Protein AF-A0A8I2K223-F1 (afdb_monomer_lite)

pLDDT: mean 85.13, std 17.48, range [44.94, 98.12]

Foldseek 3Di:
DQPPCPDPPDDDPDPVNLVVQLVVCLVCVVVVDDLPPLVVQLVVLVPRRDDPVSSVSSCVVRVD

Secondary structure (DSSP, 8-state):
--SS-TT-TTS---HHHHHHHHHHHHHHHHHHS-SS-HHHHHHHHHHH--SHHHHHHHHHHHT-

Structure (mmCIF, N/CA/C/O backbone):
data_AF-A0A8I2K223-F1
#
_entry.id   AF-A0A8I2K223-F1
#
loop_
_atom_site.group_PDB
_atom_site.id
_atom_site.type_symbol
_atom_site.label_atom_id
_atom_site.label_alt_id
_atom_site.label_comp_id
_atom_site.label_asym_id
_atom_site.label_entity_id
_atom_site.label_seq_id
_atom_site.pdbx_PDB_ins_code
_atom_site.Cartn_x
_atom_site.Cartn_y
_atom_site.Cartn_z
_atom_site.occupancy
_atom_site.B_iso_or_equiv
_atom_site.auth_seq_id
_atom_site.auth_comp_id
_atom_site.auth_asym_id
_atom_site.auth_atom_id
_atom_site.pdbx_PDB_model_num
ATOM 1 N N . GLU A 1 1 ? 9.868 8.263 -19.453 1.00 52.41 1 GLU A N 1
ATOM 2 C CA . GLU A 1 1 ? 9.344 6.997 -18.900 1.00 52.41 1 GLU A CA 1
ATOM 3 C C . GLU A 1 1 ? 8.467 7.154 -17.650 1.00 52.41 1 GLU A C 1
ATOM 5 O O . GLU A 1 1 ? 7.377 6.605 -17.665 1.00 52.41 1 GLU A O 1
ATOM 10 N N . ILE A 1 2 ? 8.866 7.897 -16.603 1.00 51.94 2 ILE A N 1
ATOM 11 C CA . ILE A 1 2 ? 8.099 7.956 -15.332 1.00 51.94 2 ILE A CA 1
ATOM 12 C C . ILE A 1 2 ? 6.923 8.962 -15.343 1.00 51.94 2 ILE A C 1
ATOM 14 O O . ILE A 1 2 ? 5.866 8.654 -14.809 1.00 51.94 2 ILE A O 1
ATOM 18 N N . ILE A 1 3 ? 7.055 10.127 -15.993 1.00 54.09 3 ILE A N 1
ATOM 19 C CA . ILE A 1 3 ? 6.049 11.215 -15.902 1.00 54.09 3 ILE A CA 1
ATOM 20 C C . ILE A 1 3 ? 5.016 11.196 -17.058 1.00 54.09 3 ILE A C 1
ATOM 22 O O . ILE A 1 3 ? 3.978 11.841 -16.984 1.00 54.09 3 ILE A O 1
ATOM 26 N N . ALA A 1 4 ? 5.242 10.427 -18.131 1.00 45.41 4 ALA A N 1
ATOM 27 C CA . ALA A 1 4 ? 4.491 10.585 -19.388 1.00 45.41 4 ALA A CA 1
ATOM 28 C C . ALA A 1 4 ? 3.255 9.674 -19.581 1.00 45.41 4 ALA A C 1
ATOM 30 O O . ALA A 1 4 ? 2.565 9.817 -20.585 1.00 45.41 4 ALA A O 1
ATOM 31 N N . HIS A 1 5 ? 2.938 8.749 -18.666 1.00 47.75 5 HIS A N 1
ATOM 32 C CA . HIS A 1 5 ? 1.921 7.705 -18.919 1.00 47.75 5 HIS A CA 1
ATOM 33 C C . HIS A 1 5 ? 0.700 7.753 -17.985 1.00 47.75 5 HIS A C 1
ATOM 35 O O . HIS A 1 5 ? 0.096 6.727 -17.679 1.00 47.75 5 HIS A O 1
ATOM 41 N N . HIS A 1 6 ? 0.283 8.957 -17.589 1.00 49.06 6 HIS A N 1
ATOM 42 C CA . HIS A 1 6 ? -0.837 9.194 -16.665 1.00 49.06 6 HIS A CA 1
ATOM 43 C C . HIS A 1 6 ? -2.246 8.882 -17.233 1.00 49.06 6 HIS A C 1
ATOM 45 O O . HIS A 1 6 ? -3.241 9.083 -16.543 1.00 49.06 6 HIS A O 1
ATOM 51 N N . HIS A 1 7 ? -2.365 8.382 -18.473 1.00 44.94 7 HIS A N 1
ATOM 52 C CA . HIS A 1 7 ? -3.660 8.092 -19.120 1.00 44.94 7 HIS A CA 1
ATOM 53 C C . HIS A 1 7 ? -3.760 6.693 -19.756 1.00 44.94 7 HIS A C 1
ATOM 55 O O . HIS A 1 7 ? -4.754 6.379 -20.408 1.00 44.94 7 HIS A O 1
ATOM 61 N N . SER A 1 8 ? -2.764 5.816 -19.580 1.00 48.66 8 SER A N 1
ATOM 62 C CA . SER A 1 8 ? -2.838 4.418 -20.045 1.00 48.66 8 SER A CA 1
ATOM 63 C C . SER A 1 8 ? -1.976 3.501 -19.162 1.00 48.66 8 SER A C 1
ATOM 65 O O . SER A 1 8 ? -0.854 3.165 -19.537 1.00 48.66 8 SER A O 1
ATOM 67 N N . PRO A 1 9 ? -2.488 3.053 -17.996 1.00 49.16 9 PRO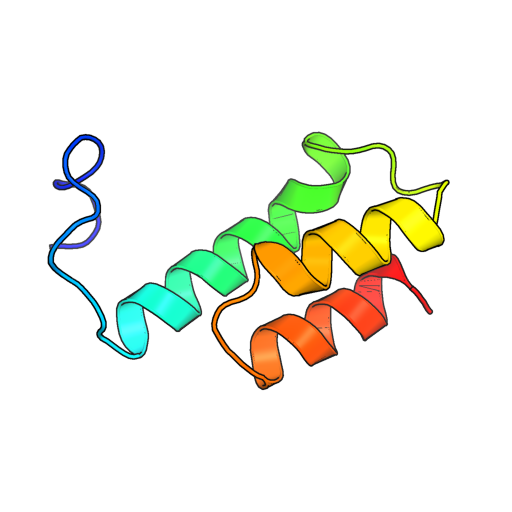 A N 1
ATOM 68 C CA . PRO A 1 9 ? -1.747 2.254 -17.003 1.00 49.16 9 PRO A CA 1
ATOM 69 C C . PRO A 1 9 ? -1.370 0.827 -17.454 1.00 49.16 9 PRO A C 1
ATOM 71 O O . PRO A 1 9 ? -0.994 -0.012 -16.640 1.00 49.16 9 PRO A O 1
ATOM 74 N N . GLY A 1 10 ? -1.525 0.495 -18.737 1.00 51.91 10 GLY A N 1
ATOM 75 C CA . GLY A 1 10 ? -1.593 -0.888 -19.203 1.00 51.91 10 GLY A CA 1
ATOM 76 C C . GLY A 1 10 ? -0.264 -1.623 -19.399 1.00 51.91 10 GLY A C 1
ATOM 77 O O . GLY A 1 10 ? -0.310 -2.827 -19.634 1.00 51.91 10 GLY A O 1
ATOM 78 N N . ILE A 1 11 ? 0.904 -0.962 -19.362 1.00 52.94 11 ILE A N 1
ATOM 79 C CA . ILE A 1 11 ? 2.105 -1.541 -20.013 1.00 52.94 11 ILE A CA 1
ATOM 80 C C . ILE A 1 11 ? 3.360 -1.652 -19.123 1.00 52.94 11 ILE A C 1
ATOM 82 O O . ILE A 1 11 ? 4.245 -2.442 -19.444 1.00 52.94 11 ILE A O 1
ATOM 86 N N . ILE A 1 12 ? 3.460 -0.989 -17.964 1.00 55.59 12 ILE A N 1
ATOM 87 C CA . ILE A 1 12 ? 4.717 -1.012 -17.182 1.00 55.59 12 ILE A CA 1
ATOM 88 C C . ILE A 1 12 ? 4.568 -1.832 -15.895 1.00 55.59 12 ILE A C 1
ATOM 90 O O . ILE A 1 12 ? 4.250 -1.324 -14.828 1.00 55.59 12 ILE A O 1
ATOM 94 N N . LYS A 1 13 ? 4.850 -3.138 -15.994 1.00 65.25 13 LYS A N 1
ATOM 95 C CA . LYS A 1 13 ? 4.927 -4.081 -14.856 1.00 65.25 13 LYS A CA 1
ATOM 96 C C . LYS A 1 13 ? 6.345 -4.215 -14.280 1.00 65.25 13 LYS A C 1
ATOM 98 O O . LYS A 1 13 ? 6.679 -5.254 -13.710 1.00 65.25 13 LYS A O 1
ATOM 103 N N . THR A 1 14 ? 7.209 -3.218 -14.466 1.00 82.81 14 THR A N 1
ATOM 104 C CA . THR A 1 14 ? 8.589 -3.292 -13.967 1.00 82.81 14 THR A CA 1
ATOM 105 C C . THR A 1 14 ? 8.617 -3.142 -12.449 1.00 82.81 14 THR A C 1
ATOM 107 O O . THR A 1 14 ? 7.761 -2.481 -11.859 1.00 82.81 14 THR A O 1
ATOM 11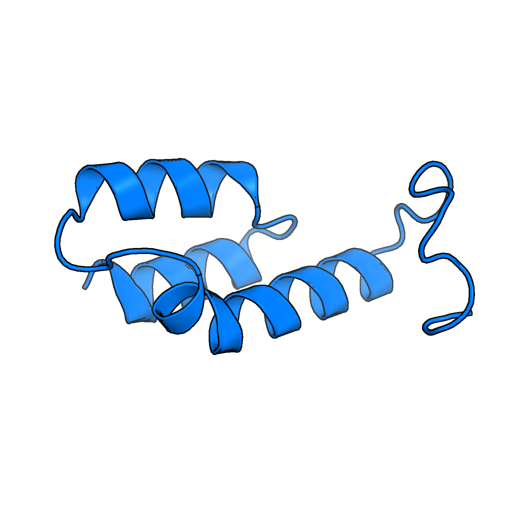0 N N . ASN A 1 15 ? 9.620 -3.734 -11.800 1.00 86.75 15 ASN A N 1
ATOM 111 C CA . ASN A 1 15 ? 9.809 -3.559 -10.358 1.00 86.75 15 ASN A CA 1
ATOM 112 C C . ASN A 1 15 ? 9.993 -2.080 -9.989 1.00 86.75 15 ASN A C 1
ATOM 114 O O . ASN A 1 15 ? 9.460 -1.645 -8.977 1.00 86.75 15 ASN A O 1
ATOM 118 N N . ASN A 1 16 ? 10.652 -1.291 -10.844 1.00 88.25 16 ASN A N 1
ATOM 119 C CA . ASN A 1 16 ? 10.852 0.142 -10.617 1.00 88.25 16 ASN A CA 1
ATOM 120 C C . ASN A 1 16 ? 9.525 0.911 -10.557 1.00 88.25 16 ASN A C 1
ATOM 122 O O . ASN A 1 16 ? 9.364 1.764 -9.693 1.00 88.25 16 ASN A O 1
ATOM 126 N N . PHE A 1 17 ? 8.564 0.588 -11.431 1.00 87.81 17 PHE A N 1
ATOM 127 C CA . PHE A 1 17 ? 7.239 1.211 -11.384 1.00 87.81 17 PHE A CA 1
ATOM 128 C C . PHE A 1 17 ? 6.496 0.857 -10.093 1.00 87.81 17 PHE A C 1
ATOM 130 O O . PHE A 1 17 ? 5.934 1.735 -9.451 1.00 87.81 17 PHE A O 1
ATOM 137 N N . LYS A 1 18 ? 6.544 -0.415 -9.679 1.00 89.88 18 LYS A N 1
ATOM 138 C CA . LYS A 1 18 ? 5.912 -0.861 -8.429 1.00 89.88 18 LYS A CA 1
ATOM 139 C C . LYS A 1 18 ? 6.507 -0.165 -7.208 1.00 89.88 18 LYS A C 1
ATOM 141 O O . LYS A 1 18 ? 5.760 0.303 -6.365 1.00 89.88 18 LYS A O 1
ATOM 146 N N . ILE A 1 19 ? 7.835 -0.062 -7.146 1.00 93.94 19 ILE A N 1
ATOM 147 C CA . ILE A 1 19 ? 8.538 0.626 -6.056 1.00 93.94 19 ILE A CA 1
ATOM 148 C C . ILE A 1 19 ? 8.153 2.105 -6.019 1.00 93.94 19 ILE A C 1
ATOM 150 O O . ILE A 1 19 ? 7.867 2.625 -4.947 1.00 93.94 19 ILE A O 1
ATOM 154 N N . LEU A 1 20 ? 8.117 2.777 -7.174 1.00 93.12 20 LEU A N 1
ATOM 155 C CA . LEU A 1 20 ? 7.725 4.183 -7.237 1.00 93.12 20 LEU A CA 1
ATOM 156 C C . LEU A 1 20 ? 6.264 4.388 -6.813 1.00 93.12 20 LEU A C 1
ATOM 158 O O . LEU A 1 20 ? 5.980 5.299 -6.045 1.00 93.12 20 LEU A O 1
ATOM 162 N N . SER A 1 21 ? 5.358 3.524 -7.278 1.00 92.81 21 SER A N 1
ATOM 163 C CA . SER A 1 21 ? 3.944 3.556 -6.894 1.00 92.81 21 SER A CA 1
ATOM 164 C C . SER A 1 21 ? 3.754 3.315 -5.396 1.00 92.81 21 SER A C 1
ATOM 166 O O . SER A 1 21 ? 2.953 4.000 -4.772 1.00 92.81 21 SER A O 1
ATOM 168 N N . ASP A 1 22 ? 4.480 2.360 -4.811 1.00 95.81 22 ASP A N 1
ATOM 169 C CA . ASP A 1 22 ? 4.426 2.094 -3.372 1.00 95.81 22 ASP A CA 1
ATOM 170 C C . ASP A 1 22 ? 4.970 3.287 -2.572 1.00 95.81 22 ASP A C 1
ATOM 172 O O . ASP A 1 22 ? 4.389 3.654 -1.555 1.00 95.81 22 ASP A O 1
ATOM 176 N N . ALA A 1 23 ? 6.057 3.916 -3.031 1.00 96.19 23 ALA A N 1
ATOM 177 C CA . ALA A 1 23 ? 6.644 5.083 -2.373 1.00 96.19 23 ALA A CA 1
ATOM 178 C C . ALA A 1 23 ? 5.695 6.292 -2.349 1.00 96.19 23 ALA A C 1
ATOM 180 O O . ALA A 1 23 ? 5.641 6.987 -1.338 1.00 96.19 23 ALA A O 1
ATOM 181 N N . ASP A 1 24 ? 4.932 6.513 -3.422 1.00 94.88 24 ASP A N 1
ATOM 182 C CA . ASP A 1 24 ? 3.910 7.564 -3.481 1.00 94.88 24 ASP A CA 1
ATOM 183 C C . ASP A 1 24 ? 2.775 7.301 -2.474 1.00 94.88 24 ASP A C 1
ATOM 185 O O . ASP A 1 24 ? 2.445 8.156 -1.649 1.00 94.88 24 ASP A O 1
ATOM 189 N N . TRP A 1 25 ? 2.251 6.070 -2.437 1.00 95.69 25 TRP A N 1
ATOM 190 C CA . TRP A 1 25 ? 1.224 5.697 -1.460 1.00 95.69 25 TRP A CA 1
ATOM 191 C C . TRP A 1 25 ? 1.707 5.785 -0.007 1.00 95.69 25 TRP A C 1
ATOM 193 O O . TRP A 1 25 ? 0.918 6.158 0.859 1.00 95.69 25 TRP A O 1
ATOM 203 N N . LEU A 1 26 ? 2.977 5.474 0.284 1.00 96.31 26 LEU A N 1
ATOM 204 C CA . LEU A 1 26 ? 3.525 5.549 1.649 1.00 96.31 26 LEU A CA 1
ATOM 205 C C . LEU A 1 26 ? 3.488 6.948 2.253 1.00 96.31 26 LEU A C 1
ATOM 207 O O . LEU A 1 26 ? 3.501 7.049 3.474 1.00 96.31 26 LEU A O 1
ATOM 211 N N . VAL A 1 27 ? 3.499 8.002 1.439 1.00 94.81 27 VAL A N 1
ATOM 212 C CA . VAL A 1 27 ? 3.503 9.382 1.941 1.00 94.81 27 VAL A CA 1
ATOM 213 C C . VAL A 1 27 ? 2.130 10.039 1.838 1.00 94.81 27 VAL A C 1
ATOM 215 O O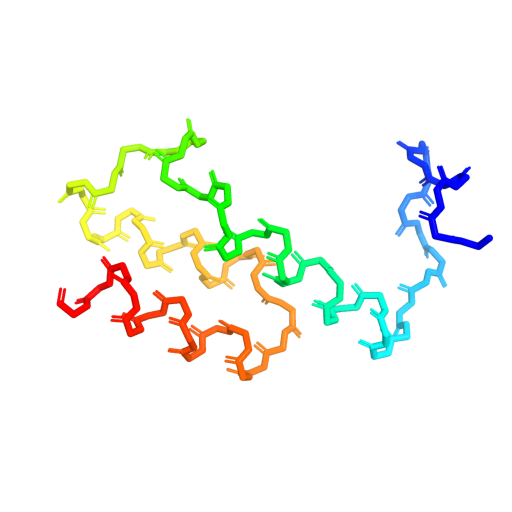 . VAL A 1 27 ? 1.807 10.863 2.686 1.00 94.81 27 VAL A O 1
ATOM 218 N N . ASN A 1 28 ? 1.299 9.621 0.877 1.00 92.75 28 ASN A N 1
ATOM 219 C CA . ASN A 1 28 ? 0.029 10.290 0.576 1.00 92.75 28 ASN A CA 1
ATOM 220 C C . ASN A 1 28 ? -1.210 9.612 1.187 1.00 92.75 28 ASN A C 1
ATOM 222 O O . ASN A 1 28 ? -2.271 10.223 1.256 1.00 92.75 28 ASN A O 1
ATOM 226 N N . ILE A 1 29 ? -1.130 8.359 1.656 1.00 90.12 29 ILE A N 1
ATOM 227 C CA . ILE A 1 29 ? -2.329 7.627 2.118 1.00 90.12 29 ILE A CA 1
ATOM 228 C C . ILE A 1 29 ? -3.067 8.330 3.272 1.00 90.12 29 ILE A C 1
ATOM 230 O O . ILE A 1 29 ? -4.287 8.238 3.345 1.00 90.12 29 ILE A O 1
ATOM 234 N N . ALA A 1 30 ? -2.366 9.056 4.149 1.00 89.62 30 ALA A N 1
ATOM 235 C CA . ALA A 1 30 ? -2.997 9.791 5.250 1.00 89.62 30 ALA A CA 1
ATOM 236 C C . ALA A 1 30 ? -3.821 11.005 4.788 1.00 89.62 30 ALA A C 1
ATOM 238 O O . ALA A 1 30 ? -4.749 11.400 5.492 1.00 89.62 30 ALA A O 1
ATOM 239 N N . ASP A 1 31 ? -3.500 11.558 3.618 1.00 91.19 31 ASP A N 1
ATOM 240 C CA . ASP A 1 31 ? -4.229 12.674 3.015 1.00 91.19 31 ASP A CA 1
ATOM 241 C C . ASP A 1 31 ? -5.422 12.174 2.183 1.00 91.19 31 ASP A C 1
ATOM 243 O O . ASP A 1 31 ? -6.451 12.842 2.086 1.00 91.19 31 ASP A O 1
ATOM 247 N N . GLU A 1 32 ? -5.313 10.967 1.619 1.00 86.25 32 GLU A N 1
ATOM 248 C CA . GLU A 1 32 ? -6.338 10.364 0.759 1.00 86.25 32 GLU A CA 1
ATOM 249 C C . GLU A 1 32 ? -7.448 9.648 1.542 1.00 86.25 32 GLU A C 1
ATOM 251 O O . GLU A 1 32 ? -8.589 9.558 1.074 1.00 86.25 32 GLU A O 1
ATOM 256 N N . ILE A 1 33 ? -7.142 9.107 2.729 1.00 87.25 33 ILE A N 1
ATOM 257 C CA . ILE A 1 33 ? -8.110 8.361 3.540 1.00 87.25 33 ILE A CA 1
ATOM 258 C C . ILE A 1 33 ? -8.055 8.686 5.031 1.00 87.25 33 ILE A C 1
ATOM 260 O O . ILE A 1 33 ? -7.011 8.960 5.609 1.00 87.25 33 ILE A O 1
ATOM 264 N N . ASP A 1 34 ? -9.206 8.526 5.685 1.00 89.62 34 ASP A N 1
ATOM 265 C CA . ASP A 1 34 ? -9.287 8.479 7.143 1.00 89.62 34 ASP A CA 1
ATOM 266 C C . ASP A 1 34 ? -8.535 7.251 7.682 1.00 89.62 34 ASP A C 1
ATOM 268 O O . ASP A 1 34 ? -8.931 6.103 7.445 1.00 89.62 34 ASP A O 1
ATOM 272 N N . THR A 1 35 ? -7.447 7.510 8.407 1.00 91.69 35 THR A N 1
ATOM 273 C CA . THR A 1 35 ? -6.561 6.487 8.974 1.00 91.69 35 THR A CA 1
ATOM 274 C C . THR A 1 35 ? -6.990 5.989 10.358 1.00 91.69 35 THR A C 1
ATOM 276 O O . THR A 1 35 ? -6.355 5.084 10.904 1.00 91.69 35 THR A O 1
ATOM 279 N N . SER A 1 36 ? -8.082 6.520 10.924 1.00 92.81 36 SER A N 1
ATOM 280 C CA . SER A 1 36 ? -8.614 6.071 12.218 1.00 92.81 36 SER A CA 1
ATOM 281 C C . SER A 1 36 ? -9.282 4.690 12.143 1.00 92.81 36 SER A C 1
ATOM 283 O O . SER A 1 36 ? -9.179 3.894 13.080 1.00 92.81 36 SER A O 1
ATOM 285 N N . ASP A 1 37 ? -9.899 4.351 11.005 1.00 94.94 37 ASP A N 1
ATOM 286 C CA . ASP A 1 37 ? -10.466 3.025 10.747 1.00 94.94 37 ASP A CA 1
ATOM 287 C C . ASP A 1 37 ? -9.381 2.062 10.245 1.00 94.94 37 ASP A C 1
ATOM 289 O O . ASP A 1 37 ? -9.176 1.857 9.044 1.00 94.94 37 ASP A O 1
ATOM 293 N N . LYS A 1 38 ? -8.698 1.416 11.193 1.00 94.88 38 LYS A N 1
ATOM 294 C CA . LYS A 1 38 ? -7.622 0.448 10.924 1.00 94.88 38 LYS A CA 1
ATOM 295 C C . LYS A 1 38 ? -8.060 -0.700 9.998 1.00 94.88 38 LYS A C 1
ATOM 297 O O . LYS A 1 38 ? -7.253 -1.190 9.207 1.00 94.88 38 LYS A O 1
ATOM 302 N N . ALA A 1 39 ? -9.327 -1.122 10.031 1.00 95.31 39 ALA A N 1
ATOM 303 C CA . ALA A 1 39 ? -9.821 -2.187 9.156 1.00 95.31 39 ALA A CA 1
ATOM 304 C C . ALA A 1 39 ? -9.960 -1.707 7.703 1.00 95.31 39 ALA A C 1
ATOM 306 O O . ALA A 1 39 ? -9.611 -2.434 6.765 1.00 95.31 39 ALA A O 1
ATOM 307 N N . LYS A 1 40 ? -10.436 -0.473 7.503 1.00 94.12 40 LYS A N 1
ATOM 308 C CA . LYS A 1 40 ? -10.476 0.173 6.186 1.00 94.12 40 LYS A CA 1
ATOM 309 C C . LYS A 1 40 ? -9.070 0.439 5.654 1.00 94.12 40 LYS A C 1
ATOM 311 O O . LYS A 1 40 ? -8.807 0.111 4.497 1.00 94.12 40 LYS A O 1
ATOM 316 N N . VAL A 1 41 ? -8.159 0.931 6.496 1.00 96.06 41 VAL A N 1
ATOM 317 C CA . VAL A 1 41 ? -6.749 1.137 6.132 1.00 96.06 41 VAL A CA 1
ATOM 318 C C . VAL A 1 41 ? -6.114 -0.173 5.662 1.00 96.06 41 VAL A C 1
ATOM 320 O O . VAL A 1 41 ? -5.532 -0.210 4.580 1.00 96.06 41 VAL A O 1
ATOM 323 N N . LYS A 1 42 ? -6.297 -1.281 6.394 1.00 96.81 42 LYS A N 1
ATOM 324 C CA . LYS A 1 42 ? -5.765 -2.597 5.998 1.00 96.81 42 LYS A CA 1
ATOM 325 C C . LYS A 1 42 ? -6.249 -3.039 4.616 1.00 96.81 42 LYS A C 1
ATOM 327 O O . LYS A 1 42 ? -5.442 -3.471 3.796 1.00 96.81 42 LYS A O 1
ATOM 332 N N . LYS A 1 43 ? -7.550 -2.894 4.333 1.00 96.69 43 LYS A N 1
ATOM 333 C CA . LYS A 1 43 ? -8.130 -3.238 3.020 1.00 96.69 43 LYS A CA 1
ATOM 334 C C . LYS A 1 43 ? -7.550 -2.397 1.886 1.00 96.69 43 LYS A C 1
ATOM 336 O O . LYS A 1 43 ? -7.410 -2.895 0.772 1.00 96.69 43 LYS A O 1
ATOM 341 N N . ILE A 1 44 ? -7.243 -1.131 2.153 1.00 95.75 44 ILE A N 1
ATOM 342 C CA . ILE A 1 44 ? -6.645 -0.236 1.161 1.00 95.75 44 ILE A CA 1
ATOM 343 C C . ILE A 1 44 ? -5.191 -0.619 0.923 1.00 95.75 44 ILE A C 1
ATOM 345 O O . ILE A 1 44 ? -4.817 -0.803 -0.232 1.00 95.75 44 ILE A O 1
ATOM 349 N N . ILE A 1 45 ? -4.416 -0.844 1.988 1.00 96.44 45 ILE A N 1
ATOM 350 C CA . ILE A 1 45 ? -3.029 -1.309 1.890 1.00 96.44 45 ILE A CA 1
ATOM 351 C C . ILE A 1 45 ? -2.941 -2.592 1.048 1.00 96.44 45 ILE A C 1
ATOM 353 O O . ILE A 1 45 ? -2.133 -2.674 0.127 1.00 96.44 45 ILE A O 1
ATOM 357 N N . ASP A 1 46 ? -3.828 -3.560 1.297 1.00 96.88 46 ASP A N 1
ATOM 358 C CA . ASP A 1 46 ? -3.895 -4.820 0.543 1.00 96.88 46 ASP A CA 1
ATOM 359 C C . ASP A 1 46 ? -4.195 -4.633 -0.956 1.00 96.88 46 ASP A C 1
ATOM 361 O O . ASP A 1 46 ? -3.877 -5.514 -1.756 1.00 96.88 46 ASP A O 1
ATOM 365 N N . LYS A 1 47 ? -4.827 -3.516 -1.333 1.00 95.19 47 LYS A N 1
ATOM 366 C CA . LYS A 1 47 ? -5.268 -3.226 -2.701 1.00 95.19 47 LYS A CA 1
ATOM 367 C C . LYS A 1 47 ? -4.256 -2.400 -3.496 1.00 95.19 47 LYS A C 1
ATOM 369 O O . LYS A 1 47 ? -4.144 -2.618 -4.701 1.00 95.19 47 LYS A O 1
ATOM 374 N N . VAL A 1 48 ? -3.602 -1.422 -2.867 1.00 93.88 48 VAL A N 1
ATOM 375 C CA . VAL A 1 48 ? -2.813 -0.397 -3.581 1.00 93.88 48 VAL A CA 1
ATOM 376 C C . VAL A 1 48 ? -1.311 -0.672 -3.595 1.00 93.88 48 VAL A C 1
ATOM 378 O O . VAL A 1 48 ? -0.647 -0.252 -4.539 1.00 93.88 48 VAL A O 1
ATOM 381 N N . PHE A 1 49 ? -0.785 -1.408 -2.610 1.00 95.62 49 PHE A N 1
ATOM 382 C CA . PHE A 1 49 ? 0.636 -1.753 -2.558 1.00 95.62 49 PHE A CA 1
ATOM 383 C C . PHE A 1 49 ? 0.961 -2.946 -3.456 1.00 95.62 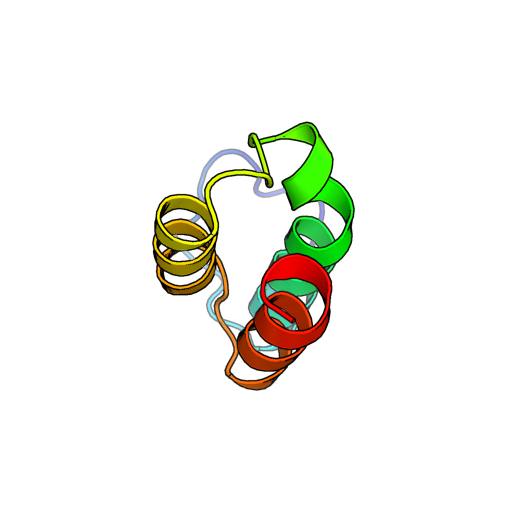49 PHE A C 1
ATOM 385 O O . PHE A 1 49 ? 0.346 -4.011 -3.380 1.00 95.62 49 PHE A O 1
ATOM 392 N N . LEU A 1 50 ? 1.961 -2.763 -4.309 1.00 95.19 50 LEU A N 1
ATOM 393 C CA . LEU A 1 50 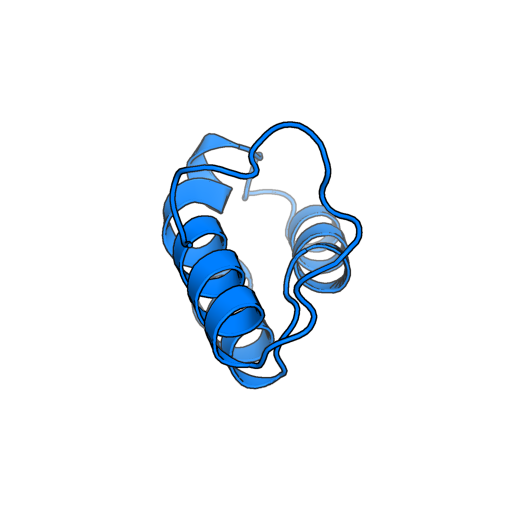? 2.334 -3.669 -5.388 1.00 95.19 50 LEU A CA 1
ATOM 394 C C . LEU A 1 50 ? 3.541 -4.548 -5.037 1.00 95.19 50 LEU A C 1
ATOM 396 O O . LEU A 1 50 ? 3.776 -5.558 -5.711 1.00 95.19 50 LEU A O 1
ATOM 400 N N . THR A 1 51 ? 4.316 -4.180 -4.013 1.00 96.12 51 THR A N 1
ATOM 401 C CA . THR A 1 51 ? 5.431 -4.976 -3.485 1.00 96.12 51 THR A CA 1
ATOM 402 C C . THR A 1 51 ? 5.171 -5.434 -2.051 1.00 96.12 51 THR A 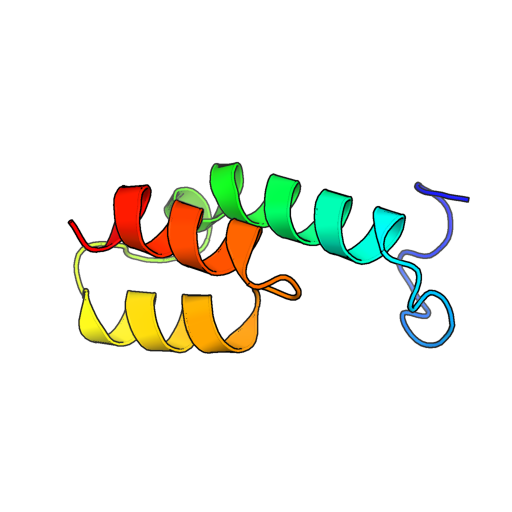C 1
ATOM 404 O O . THR A 1 51 ? 4.496 -4.768 -1.267 1.00 96.12 51 THR A O 1
ATOM 407 N N . ALA A 1 52 ? 5.748 -6.583 -1.683 1.00 97.62 52 ALA A N 1
ATOM 408 C CA . ALA A 1 52 ? 5.670 -7.093 -0.314 1.00 97.62 52 ALA A CA 1
ATOM 409 C C . ALA A 1 52 ? 6.312 -6.122 0.692 1.00 97.62 52 ALA A C 1
ATOM 411 O O . ALA A 1 52 ? 5.753 -5.886 1.756 1.00 97.62 52 ALA A O 1
ATOM 412 N N . THR A 1 53 ? 7.447 -5.516 0.330 1.00 97.69 53 THR A N 1
ATOM 413 C CA . THR A 1 53 ? 8.161 -4.561 1.188 1.00 97.69 53 THR A CA 1
ATOM 414 C C . THR A 1 53 ? 7.382 -3.258 1.363 1.00 97.69 53 THR A C 1
ATOM 416 O O . THR A 1 53 ? 7.282 -2.763 2.481 1.00 97.69 53 THR A O 1
ATOM 419 N N . GLY A 1 54 ? 6.795 -2.714 0.290 1.00 97.62 54 GLY A N 1
ATOM 420 C CA . GLY A 1 54 ? 5.938 -1.526 0.367 1.00 97.62 54 GLY A CA 1
ATOM 421 C C . GLY A 1 54 ? 4.735 -1.759 1.276 1.00 97.62 54 GLY A C 1
ATOM 422 O O . GLY A 1 54 ? 4.468 -0.960 2.172 1.00 97.62 54 GLY A O 1
ATOM 423 N N . LYS A 1 55 ? 4.084 -2.916 1.121 1.00 97.81 55 LYS A N 1
ATOM 424 C CA . LYS A 1 55 ? 2.981 -3.340 1.982 1.00 97.81 55 LYS A CA 1
ATOM 425 C C . LYS A 1 55 ? 3.392 -3.442 3.453 1.00 97.81 55 LYS A C 1
ATOM 427 O O . LYS A 1 55 ? 2.724 -2.872 4.308 1.00 97.81 55 LYS A O 1
ATOM 432 N N . GLU A 1 56 ? 4.491 -4.132 3.751 1.00 98.12 56 GLU A N 1
ATOM 433 C CA . GLU A 1 56 ? 4.989 -4.285 5.124 1.00 98.12 56 GLU A CA 1
ATOM 434 C C . GLU A 1 56 ? 5.317 -2.924 5.765 1.00 98.12 56 GLU A C 1
ATOM 436 O O . GLU A 1 56 ? 5.003 -2.693 6.933 1.00 98.12 56 GLU A O 1
ATOM 441 N N . MET A 1 57 ? 5.913 -1.997 5.006 1.00 97.94 57 MET A N 1
ATOM 442 C CA . MET A 1 57 ? 6.170 -0.634 5.481 1.00 97.94 57 MET A CA 1
ATOM 443 C C . MET A 1 57 ? 4.873 0.120 5.785 1.00 97.94 57 MET A C 1
ATOM 445 O O . MET A 1 57 ? 4.773 0.752 6.834 1.00 97.94 57 MET A O 1
ATOM 449 N N . ALA A 1 58 ? 3.862 0.014 4.923 1.00 97.31 58 ALA A N 1
ATOM 450 C CA . ALA A 1 58 ? 2.575 0.666 5.142 1.00 97.31 58 ALA A CA 1
ATOM 451 C C . ALA A 1 58 ? 1.857 0.125 6.388 1.00 97.31 58 ALA A C 1
ATOM 453 O O . ALA A 1 58 ? 1.321 0.898 7.180 1.00 97.31 58 ALA A O 1
ATOM 454 N N . GLU A 1 59 ? 1.883 -1.193 6.609 1.00 97.12 59 GLU A N 1
ATOM 455 C CA . GLU A 1 59 ? 1.314 -1.799 7.818 1.00 97.12 59 GLU A CA 1
ATOM 456 C C . GLU A 1 59 ? 2.042 -1.307 9.085 1.00 97.12 59 GLU A C 1
ATOM 458 O O . GLU A 1 59 ? 1.393 -0.975 10.078 1.00 97.12 59 GLU A O 1
ATOM 463 N N . LYS A 1 60 ? 3.374 -1.153 9.040 1.00 96.94 60 LYS A N 1
ATOM 464 C CA . LYS A 1 60 ? 4.161 -0.586 10.152 1.00 96.94 60 LYS A CA 1
ATOM 465 C C . LYS A 1 60 ? 3.821 0.875 10.451 1.00 96.94 60 LYS A C 1
ATOM 467 O O . LYS A 1 60 ? 3.777 1.258 11.612 1.00 96.94 60 LYS A O 1
ATOM 472 N N . ILE A 1 61 ? 3.593 1.693 9.426 1.00 95.38 61 ILE A N 1
ATOM 473 C CA . ILE A 1 61 ? 3.320 3.126 9.610 1.00 95.38 61 ILE A CA 1
ATOM 474 C C . ILE A 1 61 ? 1.878 3.357 10.072 1.00 95.38 61 ILE A C 1
ATOM 476 O O . ILE A 1 61 ? 1.640 4.157 10.974 1.00 95.38 61 ILE A O 1
ATOM 480 N N . TYR A 1 62 ? 0.911 2.662 9.468 1.00 94.75 62 TYR A N 1
ATOM 481 C CA . TYR A 1 62 ? -0.503 3.019 9.600 1.00 94.75 62 TYR A CA 1
ATOM 482 C C . TYR A 1 62 ? -1.332 2.048 10.432 1.00 94.75 62 TYR A C 1
ATOM 484 O O . TYR A 1 62 ? -2.427 2.416 10.857 1.00 94.75 62 TYR A O 1
ATOM 492 N N . LEU A 1 63 ? -0.857 0.825 10.685 1.00 93.94 63 LEU A N 1
ATOM 493 C CA . LEU A 1 63 ? -1.610 -0.196 11.427 1.00 93.94 63 LEU A CA 1
ATOM 494 C C . LEU A 1 63 ? -0.966 -0.644 12.735 1.00 93.94 63 LEU A C 1
ATOM 496 O O . LEU A 1 63 ? -1.626 -1.350 13.497 1.00 93.94 63 LEU A O 1
ATOM 500 N N . SER A 1 64 ? 0.271 -0.222 12.992 1.00 82.88 64 SER A N 1
ATOM 501 C CA . SER A 1 64 ? 0.874 -0.335 14.322 1.00 82.88 64 SER A CA 1
ATOM 502 C C . SER A 1 64 ? 0.233 0.634 15.319 1.00 82.88 64 SER A C 1
ATOM 504 O O . SER A 1 64 ? -0.545 1.530 14.886 1.00 82.88 64 SER A O 1
#

Sequence (64 aa):
EIIAHHHSPGIIKTNNFKILSDADWLVNIADEIDTSDKAKVKKIIDKVFLTATGKEMAEKIYLS

Radius of gyration: 12.49 Å; chains: 1; bounding box: 21×20×34 Å